Protein AF-A0A2L2Z8W9-F1 (afdb_monomer_lite)

InterPro domains:
  IPR015421 Pyridoxal phosphate-dependent transferase, major domain [G3DSA:3.40.640.10] (1-67)

Structure (mmCIF, N/CA/C/O backbone):
data_AF-A0A2L2Z8W9-F1
#
_entry.id   AF-A0A2L2Z8W9-F1
#
loop_
_atom_site.group_PDB
_atom_site.id
_atom_site.type_symbol
_atom_site.label_atom_id
_atom_site.label_alt_id
_atom_site.label_comp_id
_atom_site.label_asym_id
_atom_site.label_entity_id
_atom_site.label_seq_id
_atom_site.pdbx_PDB_ins_code
_atom_site.Cartn_x
_atom_site.Cartn_y
_atom_site.Cartn_z
_atom_site.occupancy
_atom_site.B_iso_or_equiv
_atom_site.auth_seq_id
_atom_site.auth_comp_id
_atom_site.auth_asym_id
_atom_site.auth_atom_id
_atom_site.pdbx_PDB_model_num
ATOM 1 N N . ALA A 1 1 ? 20.097 -2.451 -16.934 1.00 61.50 1 ALA A N 1
ATOM 2 C CA . ALA A 1 1 ? 18.800 -3.120 -17.173 1.00 61.50 1 ALA A CA 1
ATOM 3 C C . ALA A 1 1 ? 17.852 -3.097 -15.958 1.00 61.50 1 ALA A C 1
ATOM 5 O O . ALA A 1 1 ? 16.822 -3.750 -15.994 1.00 61.50 1 ALA A O 1
ATOM 6 N N . ASP A 1 2 ? 18.146 -2.332 -14.900 1.00 83.38 2 ASP A N 1
ATOM 7 C CA . ASP A 1 2 ? 17.395 -2.396 -13.635 1.00 83.38 2 ASP A CA 1
ATOM 8 C C . ASP A 1 2 ? 16.318 -1.292 -13.492 1.00 83.38 2 ASP A C 1
ATOM 10 O O . ASP A 1 2 ? 15.228 -1.535 -12.986 1.00 83.38 2 ASP A O 1
ATOM 14 N N . PHE A 1 3 ? 16.566 -0.089 -14.026 1.00 88.12 3 PHE A N 1
ATOM 15 C CA . PHE A 1 3 ? 15.632 1.044 -13.935 1.00 88.12 3 PHE A CA 1
ATOM 16 C C . PHE A 1 3 ? 14.279 0.777 -14.617 1.00 88.12 3 PHE A C 1
ATOM 18 O O . PHE A 1 3 ? 13.239 0.911 -13.982 1.00 88.12 3 PHE A O 1
ATOM 25 N N . ALA A 1 4 ? 14.288 0.337 -15.882 1.00 89.38 4 ALA A N 1
ATOM 26 C CA . ALA A 1 4 ? 13.062 0.066 -16.638 1.00 89.38 4 ALA A CA 1
ATOM 27 C C . ALA A 1 4 ? 12.195 -1.011 -15.964 1.00 89.38 4 ALA A C 1
ATOM 29 O O . ALA A 1 4 ? 10.986 -0.847 -15.825 1.00 89.38 4 ALA A O 1
ATOM 30 N N . THR A 1 5 ? 12.826 -2.077 -15.466 1.00 85.81 5 THR A N 1
ATOM 31 C CA . THR A 1 5 ? 12.141 -3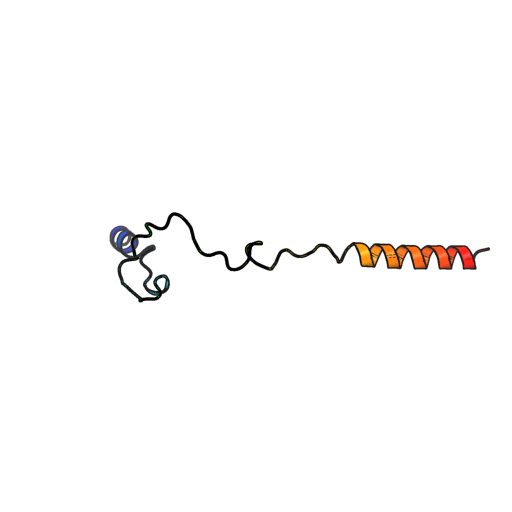.155 -14.746 1.00 85.81 5 THR A CA 1
ATOM 32 C C . THR A 1 5 ? 11.518 -2.649 -13.449 1.00 85.81 5 THR A C 1
ATOM 34 O O . THR A 1 5 ? 10.353 -2.942 -13.179 1.00 85.81 5 THR A O 1
ATOM 37 N N . ARG A 1 6 ? 12.247 -1.843 -12.667 1.00 87.56 6 ARG A N 1
ATOM 38 C CA . ARG A 1 6 ? 11.716 -1.254 -11.431 1.00 87.56 6 ARG A CA 1
ATOM 39 C C . ARG A 1 6 ? 10.553 -0.300 -11.694 1.00 87.56 6 ARG A C 1
ATOM 41 O O . ARG A 1 6 ? 9.566 -0.374 -10.972 1.00 87.56 6 ARG A O 1
ATOM 48 N N . CYS A 1 7 ? 10.618 0.533 -12.731 1.00 84.25 7 CYS A N 1
ATOM 49 C CA . CYS A 1 7 ? 9.521 1.441 -13.085 1.00 84.25 7 CYS A CA 1
ATOM 50 C C . CYS A 1 7 ? 8.219 0.707 -13.425 1.00 84.25 7 CYS A C 1
ATOM 52 O O . CYS A 1 7 ? 7.145 1.218 -13.126 1.00 84.25 7 CYS A O 1
ATOM 54 N N . ILE A 1 8 ? 8.316 -0.480 -14.031 1.00 85.25 8 ILE A N 1
ATOM 55 C CA . ILE A 1 8 ? 7.142 -1.274 -14.406 1.00 85.25 8 ILE A CA 1
ATOM 56 C C . ILE A 1 8 ? 6.565 -2.036 -13.204 1.00 85.25 8 ILE A C 1
ATOM 58 O O . ILE A 1 8 ? 5.353 -2.152 -13.098 1.00 85.25 8 ILE A O 1
ATOM 62 N N . HIS A 1 9 ? 7.396 -2.552 -12.291 1.00 81.88 9 HIS A N 1
ATOM 63 C CA . HIS A 1 9 ? 6.926 -3.498 -11.265 1.00 81.88 9 HIS A CA 1
ATOM 64 C C . HIS A 1 9 ? 6.748 -2.884 -9.871 1.00 81.88 9 HIS A C 1
ATOM 66 O O . HIS A 1 9 ? 5.937 -3.364 -9.076 1.00 81.88 9 HIS A O 1
ATOM 72 N N . VAL A 1 10 ? 7.488 -1.826 -9.530 1.00 86.88 10 VAL A N 1
ATOM 73 C CA . VAL A 1 10 ? 7.413 -1.241 -8.187 1.00 86.88 10 VAL A CA 1
ATOM 74 C C . VAL A 1 10 ? 6.035 -0.616 -7.974 1.00 86.88 10 VAL A C 1
ATOM 76 O O . VAL A 1 10 ? 5.621 0.297 -8.678 1.00 86.88 10 VAL A O 1
ATOM 79 N N . GLY A 1 11 ? 5.317 -1.115 -6.968 1.00 80.81 11 GLY A N 1
ATOM 80 C CA . GLY A 1 11 ? 3.976 -0.637 -6.619 1.00 80.81 11 GLY A CA 1
ATOM 81 C C . GLY A 1 11 ? 2.845 -1.368 -7.348 1.00 80.81 11 GLY A C 1
ATOM 82 O O . GLY A 1 11 ? 1.722 -1.347 -6.850 1.00 80.81 11 GLY A O 1
ATOM 83 N N . GLN A 1 12 ? 3.155 -2.088 -8.428 1.00 80.31 12 GLN A N 1
ATOM 84 C CA . GLN A 1 12 ? 2.232 -2.853 -9.278 1.00 80.31 12 GLN A CA 1
ATOM 85 C C . GLN A 1 12 ? 2.142 -4.316 -8.813 1.00 80.31 12 GLN A C 1
ATOM 87 O O . GLN A 1 12 ? 2.298 -5.260 -9.577 1.00 80.31 12 GLN A O 1
ATOM 92 N N . TYR A 1 13 ? 1.966 -4.496 -7.509 1.00 82.62 13 TYR A N 1
ATOM 93 C CA . TYR A 1 13 ? 1.963 -5.797 -6.854 1.00 82.62 13 TYR A CA 1
ATOM 94 C C . TYR A 1 13 ? 0.554 -6.409 -6.900 1.00 82.62 13 TYR A C 1
ATOM 96 O O . TYR A 1 13 ? -0.341 -5.858 -6.243 1.00 82.62 13 TYR A O 1
ATOM 104 N N . PRO A 1 14 ? 0.323 -7.522 -7.623 1.00 79.50 14 PRO A N 1
ATOM 105 C CA . PRO A 1 14 ? -1.015 -8.091 -7.793 1.00 79.50 14 PRO A CA 1
ATOM 106 C C . PRO A 1 14 ? -1.697 -8.443 -6.467 1.00 79.50 14 PRO A C 1
ATOM 108 O O . PRO A 1 14 ? -2.908 -8.304 -6.332 1.00 79.50 14 PRO A O 1
ATOM 111 N N . GLU A 1 15 ? -0.935 -8.831 -5.444 1.00 83.19 15 GLU A N 1
ATOM 112 C CA . GLU A 1 15 ? -1.427 -9.145 -4.099 1.00 83.19 15 GLU A CA 1
ATOM 113 C C . GLU A 1 15 ? -2.066 -7.957 -3.362 1.00 83.19 15 GLU A C 1
ATOM 115 O O . GLU A 1 15 ? -2.825 -8.160 -2.412 1.00 83.19 15 GLU A O 1
ATOM 120 N N . LYS A 1 16 ? -1.794 -6.717 -3.790 1.00 79.88 16 LYS A N 1
ATOM 121 C CA . LYS A 1 16 ? -2.426 -5.517 -3.219 1.00 79.88 16 LYS A CA 1
ATOM 122 C C . LYS A 1 16 ? -3.838 -5.293 -3.758 1.00 79.88 16 LYS A C 1
ATOM 124 O O . LYS A 1 16 ? -4.624 -4.598 -3.115 1.00 79.88 16 LYS A O 1
ATOM 129 N N . CYS A 1 17 ? -4.172 -5.882 -4.907 1.00 74.81 17 CYS A N 1
ATOM 130 C CA . CYS A 1 17 ? -5.524 -5.890 -5.449 1.00 74.81 17 CYS A CA 1
ATOM 131 C C . CYS A 1 17 ? -6.222 -7.205 -5.073 1.00 74.81 17 CYS A C 1
ATOM 133 O O . CYS A 1 17 ? -5.708 -8.290 -5.329 1.00 74.81 17 CYS A O 1
ATOM 135 N N . LYS A 1 18 ? -7.436 -7.140 -4.511 1.00 78.44 18 LYS A N 1
ATOM 136 C CA . LYS A 1 18 ? -8.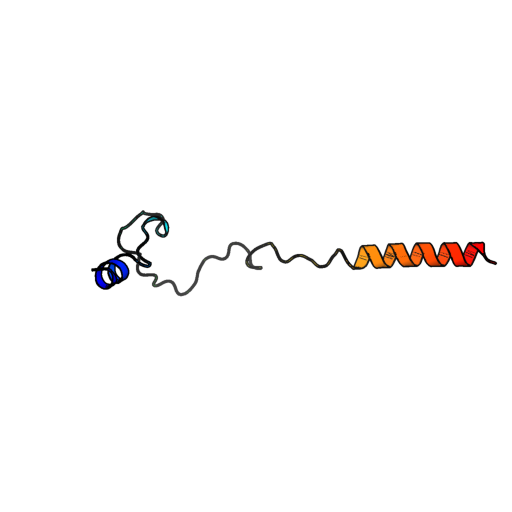207 -8.352 -4.160 1.00 78.44 18 LYS A CA 1
ATOM 137 C C . LYS A 1 18 ? -8.494 -9.243 -5.374 1.00 78.44 18 LYS A C 1
ATOM 139 O O . LYS A 1 18 ? -8.584 -10.455 -5.222 1.00 78.44 18 LYS A O 1
ATOM 144 N N . SER A 1 19 ? -8.599 -8.639 -6.555 1.00 84.81 19 SER A N 1
ATOM 145 C CA . SER A 1 19 ? -8.836 -9.319 -7.832 1.00 84.81 19 SER A CA 1
ATOM 146 C C . SER A 1 19 ? -7.561 -9.871 -8.480 1.00 84.81 19 SER A C 1
ATOM 148 O O . SER A 1 19 ? -7.655 -10.604 -9.456 1.00 84.81 19 SER A O 1
ATOM 150 N N . ARG A 1 20 ? -6.374 -9.570 -7.924 1.00 81.25 20 ARG A N 1
ATOM 151 C CA . ARG A 1 20 ? -5.055 -9.964 -8.456 1.00 81.25 20 ARG A CA 1
ATOM 152 C C . ARG A 1 20 ? -4.741 -9.429 -9.858 1.00 81.25 20 ARG A C 1
ATOM 154 O O . ARG A 1 20 ? -3.971 -10.043 -10.594 1.00 81.25 20 ARG A O 1
ATOM 161 N N . ASP A 1 21 ? -5.305 -8.279 -10.208 1.00 83.19 21 ASP A N 1
ATOM 162 C CA . ASP A 1 21 ? -5.019 -7.611 -11.476 1.00 83.19 21 ASP A CA 1
ATOM 163 C C . ASP A 1 21 ? -3.557 -7.139 -11.532 1.00 83.19 21 ASP A C 1
ATOM 165 O O . ASP A 1 21 ? -3.001 -6.671 -10.537 1.00 83.19 21 ASP A O 1
ATOM 169 N N . VAL A 1 22 ? -2.941 -7.242 -12.715 1.00 80.50 22 VAL A N 1
ATOM 170 C CA . VAL A 1 22 ? -1.554 -6.794 -12.964 1.00 80.50 22 VAL A CA 1
ATOM 171 C C . VAL A 1 22 ? -1.433 -5.267 -12.907 1.00 80.50 22 VAL A C 1
ATOM 173 O O . VAL A 1 22 ? -0.371 -4.739 -12.598 1.00 80.50 22 VAL A O 1
ATOM 176 N N . ILE A 1 23 ? -2.531 -4.558 -13.172 1.00 79.12 23 ILE A N 1
ATOM 177 C CA . ILE A 1 23 ? -2.621 -3.100 -13.117 1.00 79.12 23 ILE A CA 1
ATOM 178 C C . ILE A 1 23 ? -3.546 -2.743 -11.943 1.00 79.12 23 ILE A C 1
ATOM 180 O O . ILE A 1 23 ? -4.661 -3.265 -11.877 1.00 79.12 23 ILE A O 1
ATOM 184 N N . PRO A 1 24 ? -3.133 -1.875 -11.003 1.00 82.62 24 PRO A N 1
ATOM 185 C CA . PRO A 1 24 ? -3.937 -1.492 -9.866 1.00 82.62 24 PRO A CA 1
ATOM 186 C C . PRO A 1 24 ? -5.131 -0.648 -10.324 1.00 82.62 24 PRO A C 1
ATOM 188 O O . PRO A 1 24 ? -5.019 0.153 -11.257 1.00 82.62 24 PRO A O 1
ATOM 191 N N . PRO A 1 25 ? -6.275 -0.780 -9.641 1.00 84.06 25 PRO A N 1
ATOM 192 C CA . PRO A 1 25 ? -7.471 -0.031 -9.980 1.00 84.06 25 PRO A CA 1
ATOM 193 C C . PRO A 1 25 ? -7.294 1.468 -9.714 1.00 84.06 25 PRO A C 1
ATOM 195 O O . PRO A 1 25 ? -6.627 1.886 -8.763 1.00 84.06 25 PRO A O 1
ATOM 198 N N . ILE A 1 26 ? -7.967 2.286 -10.524 1.00 87.38 26 ILE A N 1
ATOM 199 C CA . ILE A 1 26 ? -8.038 3.734 -10.315 1.00 87.38 26 ILE A CA 1
ATOM 200 C C . ILE A 1 26 ? -8.995 4.005 -9.147 1.00 87.38 26 ILE A C 1
ATOM 202 O O . ILE A 1 26 ? -10.201 3.782 -9.248 1.00 87.38 26 ILE A O 1
ATOM 206 N N . SER A 1 27 ? -8.463 4.491 -8.024 1.00 85.31 27 SER A N 1
ATOM 207 C CA . SER A 1 27 ? -9.273 4.855 -6.857 1.00 85.31 27 SER A CA 1
ATOM 208 C C . SER A 1 27 ? -9.828 6.272 -6.997 1.00 85.31 27 SER A C 1
ATOM 210 O O . SER A 1 27 ? -9.165 7.238 -6.632 1.00 85.31 27 SER A O 1
ATOM 212 N N . VAL A 1 28 ? -11.070 6.391 -7.466 1.00 93.12 28 VAL A N 1
ATOM 213 C CA . VAL A 1 28 ? -11.825 7.664 -7.501 1.00 93.12 28 VAL A CA 1
ATOM 214 C C . VAL A 1 28 ? -12.560 7.978 -6.191 1.00 93.12 28 VAL A C 1
ATOM 216 O O . VAL A 1 28 ? -13.236 8.997 -6.078 1.00 93.12 28 VAL A O 1
ATOM 219 N N . SER A 1 29 ? -12.462 7.096 -5.196 1.00 90.06 29 SER A N 1
ATOM 220 C CA . SER A 1 29 ? -13.144 7.244 -3.912 1.00 90.06 29 SER A CA 1
ATOM 221 C C . SER A 1 29 ? -12.648 8.473 -3.149 1.00 90.06 29 SER A C 1
ATOM 223 O O . SER A 1 29 ? -11.454 8.620 -2.904 1.00 90.06 29 SER A O 1
ATOM 225 N N . THR A 1 30 ? -13.575 9.317 -2.699 1.00 91.00 30 THR A N 1
ATOM 226 C CA . THR A 1 30 ? -13.285 10.480 -1.840 1.00 91.00 30 THR A CA 1
ATOM 227 C C . THR A 1 30 ? -13.239 10.125 -0.349 1.00 91.00 30 THR A C 1
ATOM 229 O O . THR A 1 30 ? -12.844 10.945 0.475 1.00 91.00 30 THR A O 1
ATOM 232 N N . THR A 1 31 ? -13.630 8.897 0.012 1.00 87.69 31 THR A N 1
ATOM 233 C CA . THR A 1 31 ? -13.620 8.366 1.382 1.00 87.69 31 THR A CA 1
ATOM 234 C C . THR A 1 31 ? -13.402 6.847 1.395 1.00 87.69 31 THR A C 1
ATOM 236 O O . THR A 1 31 ? -13.649 6.168 0.396 1.00 87.69 31 THR A O 1
ATOM 239 N N . PHE A 1 32 ? -12.958 6.301 2.532 1.00 87.12 32 PHE A N 1
ATOM 240 C CA . PHE A 1 32 ? -12.730 4.867 2.745 1.00 87.12 32 PHE A CA 1
ATOM 241 C C . PHE A 1 32 ? -13.414 4.383 4.027 1.00 87.12 32 PHE A C 1
ATOM 243 O O . PHE A 1 32 ? -13.449 5.087 5.036 1.00 87.12 32 PHE A O 1
ATOM 250 N N . LYS A 1 33 ? -13.927 3.145 4.011 1.00 87.06 33 LYS A N 1
ATOM 251 C CA . LYS A 1 33 ? -14.596 2.539 5.170 1.00 87.06 33 LYS A CA 1
ATOM 252 C C . LYS A 1 33 ? -13.624 2.401 6.347 1.00 87.06 33 LYS A C 1
ATOM 254 O O . LYS A 1 33 ? -12.640 1.669 6.261 1.00 87.06 33 LYS A O 1
ATOM 259 N N . GLN A 1 34 ? -13.947 3.044 7.464 1.00 85.62 34 GLN A N 1
ATOM 260 C CA . GLN A 1 34 ? -13.262 2.838 8.737 1.00 85.62 34 GLN A CA 1
ATOM 261 C C . GLN A 1 34 ? -13.826 1.593 9.434 1.00 85.62 34 GLN A C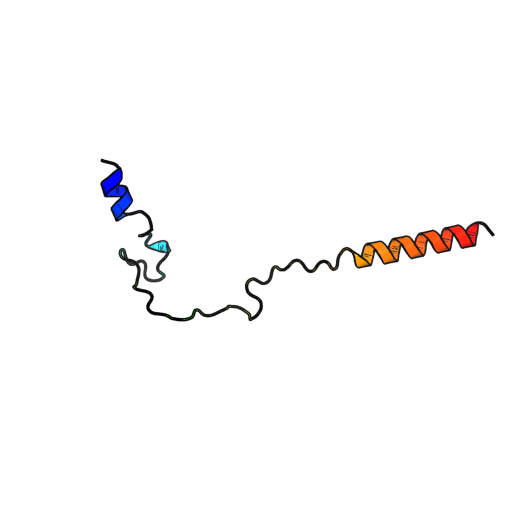 1
ATOM 263 O O . GLN A 1 34 ? -15.027 1.334 9.395 1.00 85.62 34 GLN A O 1
ATOM 268 N N . PHE A 1 35 ? -12.956 0.795 10.055 1.00 81.75 35 PHE A N 1
ATOM 269 C CA . PHE A 1 35 ? -13.370 -0.410 10.786 1.00 81.75 35 PHE A CA 1
ATOM 270 C C . PHE A 1 35 ? -14.083 -0.076 12.111 1.00 81.75 35 PHE A C 1
ATOM 272 O O . PHE A 1 35 ? -14.944 -0.824 12.557 1.00 81.75 35 PHE A O 1
ATOM 279 N N . SER A 1 36 ? -13.735 1.060 12.717 1.00 81.38 36 SER A N 1
ATOM 280 C CA . SER A 1 36 ? -14.320 1.624 13.936 1.00 81.38 36 SER A CA 1
ATOM 281 C C . SER A 1 36 ? -14.085 3.144 13.922 1.00 81.38 36 SER A C 1
ATOM 283 O O . SER A 1 36 ? -13.092 3.564 13.317 1.00 81.38 36 SER A O 1
ATOM 285 N N . PRO A 1 37 ? -14.935 3.964 14.572 1.00 77.25 37 PRO A N 1
ATOM 286 C CA . PRO A 1 37 ? -14.732 5.414 14.683 1.00 77.25 37 PRO A CA 1
ATOM 287 C C . PRO A 1 37 ? -13.365 5.806 15.264 1.00 77.25 37 PRO A C 1
ATOM 289 O O . PRO A 1 37 ? -12.800 6.832 14.899 1.00 77.25 37 PRO A O 1
ATOM 292 N N . ILE A 1 38 ? -12.808 4.966 16.142 1.00 75.44 38 ILE A N 1
ATOM 293 C CA . ILE A 1 38 ? -11.438 5.094 16.642 1.00 75.44 38 ILE A CA 1
ATOM 294 C C . ILE A 1 38 ? -10.582 4.127 15.817 1.00 75.44 38 ILE A C 1
ATOM 296 O O . ILE A 1 38 ? -10.589 2.913 16.029 1.00 75.44 38 ILE A O 1
ATOM 300 N N . GLY A 1 39 ? -9.916 4.660 14.793 1.00 60.78 39 GLY A N 1
ATOM 301 C CA . GLY A 1 39 ? -9.121 3.883 13.845 1.00 60.78 39 GLY A CA 1
ATOM 302 C C . GLY A 1 39 ? -8.005 3.090 14.533 1.00 60.78 39 GLY A C 1
ATOM 303 O O . GLY A 1 39 ? -7.196 3.664 15.248 1.00 60.78 39 GLY A O 1
ATOM 304 N N . ARG A 1 40 ? -7.958 1.777 14.261 1.00 56.62 40 ARG A N 1
ATOM 305 C CA . ARG A 1 40 ? -7.072 0.767 14.880 1.00 56.62 40 ARG A CA 1
ATOM 306 C C . ARG A 1 40 ? -7.246 0.682 16.408 1.00 56.62 40 ARG A C 1
ATOM 308 O O . ARG A 1 40 ? -6.754 1.500 17.174 1.00 56.62 40 ARG A O 1
ATOM 315 N N . ALA A 1 41 ? -7.943 -0.364 16.850 1.00 52.81 41 ALA A N 1
ATOM 316 C CA . ALA A 1 41 ? -8.210 -0.682 18.253 1.00 52.81 41 ALA A CA 1
ATOM 317 C C . ALA A 1 41 ? -6.957 -1.185 19.003 1.00 52.81 41 ALA A C 1
ATOM 319 O O . ALA A 1 41 ? -6.912 -2.314 19.482 1.00 52.81 41 ALA A O 1
ATOM 320 N N . ASN A 1 42 ? -5.917 -0.359 19.081 1.00 54.50 42 ASN A N 1
ATOM 321 C CA . ASN A 1 42 ? -4.744 -0.596 19.919 1.00 54.50 42 ASN A CA 1
ATOM 322 C C . ASN A 1 42 ? -4.172 0.705 20.500 1.00 54.50 42 ASN A C 1
ATOM 324 O O . ASN A 1 42 ? -2.968 0.806 20.734 1.00 54.50 42 ASN A O 1
ATOM 328 N N . ILE A 1 43 ? -5.032 1.687 20.790 1.00 53.97 43 ILE A N 1
ATOM 329 C CA . ILE A 1 43 ? -4.676 2.729 21.755 1.00 53.97 43 ILE A CA 1
ATOM 330 C C . ILE A 1 43 ? -4.543 2.019 23.102 1.00 53.97 43 ILE A C 1
ATOM 332 O O . ILE A 1 43 ? -5.533 1.645 23.725 1.00 53.97 43 ILE A O 1
ATOM 336 N N . ARG A 1 44 ? -3.292 1.764 23.493 1.00 53.34 44 ARG A N 1
ATOM 337 C CA . ARG A 1 44 ? -2.894 1.305 24.820 1.00 53.34 44 ARG A CA 1
ATOM 338 C C . ARG A 1 44 ? -3.447 2.316 25.818 1.00 53.34 44 ARG A C 1
ATOM 340 O O . ARG A 1 44 ? -2.893 3.397 25.981 1.00 53.34 44 ARG A O 1
ATOM 347 N N . THR A 1 45 ? -4.579 1.997 26.429 1.00 51.72 45 THR A N 1
ATOM 348 C CA . THR A 1 45 ? -5.118 2.770 27.538 1.00 51.72 45 THR A CA 1
ATOM 349 C C . THR A 1 45 ? -4.083 2.693 28.658 1.00 51.72 45 THR A C 1
ATOM 351 O O . THR A 1 45 ? -3.777 1.606 29.144 1.00 51.72 45 THR A O 1
ATOM 354 N N . GLU A 1 46 ? -3.514 3.834 29.039 1.00 54.09 46 GLU A N 1
ATOM 355 C CA . GLU A 1 46 ? -2.654 4.049 30.213 1.00 54.09 46 GLU A CA 1
ATOM 356 C C . GLU A 1 46 ? -3.433 3.785 31.526 1.00 54.09 46 GLU A C 1
ATOM 358 O O . GLU A 1 46 ? -3.530 4.629 32.410 1.00 54.09 46 GLU A O 1
ATOM 363 N N . VAL A 1 47 ? -4.047 2.608 31.670 1.00 53.72 47 VAL A N 1
ATOM 364 C CA . VAL A 1 47 ? -4.784 2.195 32.880 1.00 53.72 47 VAL A CA 1
ATOM 365 C C . VAL A 1 47 ? -3.855 1.482 33.875 1.00 53.72 47 VAL A C 1
ATOM 367 O O . VAL A 1 47 ? -4.247 1.174 34.994 1.00 53.72 47 VAL A O 1
ATOM 370 N N . THR A 1 48 ? -2.580 1.277 33.531 1.00 49.25 48 THR A N 1
ATOM 371 C CA . THR A 1 48 ? -1.601 0.631 34.424 1.00 49.25 48 TH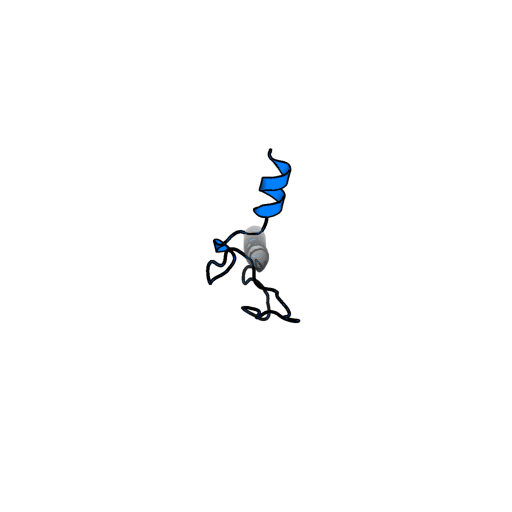R A CA 1
ATOM 372 C C . THR A 1 48 ? -0.971 1.595 35.443 1.00 49.25 48 THR A C 1
ATOM 374 O O . THR A 1 48 ? -0.394 1.148 36.430 1.00 49.25 48 THR A O 1
ATOM 377 N N . VAL A 1 49 ? -1.101 2.918 35.282 1.00 55.41 49 VAL A N 1
ATOM 378 C CA . VAL A 1 49 ? -0.452 3.873 36.207 1.00 55.41 49 VAL A CA 1
ATOM 379 C C . VAL A 1 49 ? -1.251 4.073 37.503 1.00 55.41 49 VAL A C 1
ATOM 381 O O . VAL A 1 49 ? -0.671 4.292 38.565 1.00 55.41 49 VAL A O 1
ATOM 384 N N . LEU A 1 50 ? -2.583 3.936 37.460 1.00 53.72 50 LEU A N 1
ATOM 385 C CA . LEU A 1 50 ? -3.438 4.171 38.631 1.00 53.72 50 LEU A CA 1
ATOM 386 C C . LEU A 1 50 ? -3.434 3.002 39.631 1.00 53.72 50 LEU A C 1
ATOM 388 O O . LEU A 1 50 ? -3.547 3.244 40.833 1.00 53.72 50 LEU A O 1
ATOM 392 N N . SER A 1 51 ? -3.222 1.759 39.181 1.00 55.88 51 SER A N 1
ATOM 393 C CA . SER A 1 51 ? -3.125 0.596 40.081 1.00 55.88 51 SER A CA 1
ATOM 394 C C . SER A 1 51 ? -1.879 0.643 40.973 1.00 55.88 51 SER A C 1
ATOM 396 O O . SER A 1 51 ? -1.923 0.218 42.126 1.00 55.88 51 SER A O 1
ATOM 398 N N . ASN A 1 52 ? -0.780 1.221 40.480 1.00 56.38 52 ASN A N 1
ATOM 399 C CA . ASN A 1 52 ? 0.485 1.298 41.220 1.00 56.38 52 ASN A CA 1
ATOM 400 C C . ASN A 1 52 ? 0.490 2.432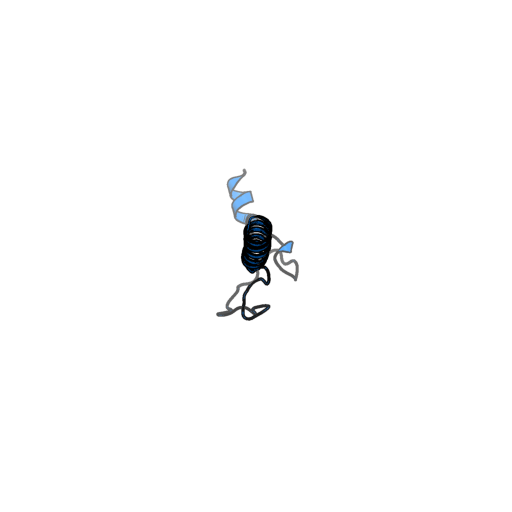 42.266 1.00 56.38 52 ASN A C 1
ATOM 402 O O . ASN A 1 52 ? 1.178 2.343 43.284 1.00 56.38 52 ASN A O 1
ATOM 406 N N . ILE A 1 53 ? -0.320 3.477 42.064 1.00 59.47 53 ILE A N 1
ATOM 407 C CA . ILE A 1 53 ? -0.480 4.579 43.030 1.00 59.47 53 ILE A CA 1
ATOM 408 C C . ILE A 1 53 ? -1.362 4.155 44.211 1.00 59.47 53 ILE A C 1
ATOM 410 O O . ILE A 1 53 ? -1.138 4.589 45.339 1.00 59.47 53 ILE A O 1
ATOM 414 N N . GLN A 1 54 ? -2.363 3.301 43.985 1.00 59.47 54 GLN A N 1
ATOM 415 C CA . GLN A 1 54 ? -3.209 2.826 45.083 1.00 59.47 54 GLN A CA 1
ATOM 416 C C . GLN A 1 54 ? -2.458 1.854 45.998 1.00 59.47 54 GLN A C 1
ATOM 418 O O . GLN A 1 54 ? -2.555 1.968 47.216 1.00 59.47 54 GLN A O 1
ATOM 423 N N . ASN A 1 55 ? -1.634 0.974 45.423 1.00 56.47 55 ASN A N 1
ATOM 424 C CA . ASN A 1 55 ? -0.882 -0.008 46.204 1.00 56.47 55 ASN A CA 1
ATOM 425 C C . ASN A 1 55 ? 0.206 0.629 47.088 1.00 56.47 55 ASN A C 1
ATOM 427 O O . ASN A 1 55 ? 0.450 0.172 48.201 1.00 56.47 55 ASN A O 1
ATOM 431 N N . THR A 1 56 ? 0.828 1.721 46.632 1.00 56.78 56 THR A N 1
ATOM 432 C CA . THR A 1 56 ? 1.852 2.434 47.415 1.00 56.78 56 THR A CA 1
ATOM 433 C C . THR A 1 56 ? 1.252 3.200 48.592 1.00 56.78 56 THR A C 1
ATOM 435 O O . THR A 1 56 ? 1.792 3.119 49.692 1.00 56.78 56 THR A O 1
ATOM 438 N N . LYS A 1 57 ? 0.095 3.856 48.418 1.00 58.72 57 LYS A N 1
ATOM 439 C CA . LYS A 1 57 ? -0.591 4.575 49.510 1.00 58.72 57 LYS A CA 1
ATOM 440 C C . LYS A 1 57 ? -1.036 3.650 50.649 1.00 58.72 57 LYS A C 1
ATOM 442 O O . LYS A 1 57 ? -0.899 4.022 51.811 1.00 58.72 57 LYS A O 1
ATOM 447 N N . SER A 1 58 ? -1.517 2.444 50.339 1.00 57.28 58 SER A N 1
ATOM 448 C CA . SER A 1 58 ? -1.941 1.470 51.357 1.00 57.28 58 SER A CA 1
ATOM 449 C C . SER A 1 58 ? -0.780 0.937 52.206 1.00 57.28 58 SER A C 1
ATOM 451 O O . SER A 1 58 ? -0.964 0.702 53.398 1.00 57.28 58 SER A O 1
ATOM 453 N N . GLN A 1 59 ? 0.419 0.790 51.632 1.00 57.16 59 GLN A N 1
ATOM 454 C CA . GLN A 1 59 ? 1.604 0.332 52.370 1.00 57.16 59 GLN A CA 1
ATOM 455 C C . GLN A 1 59 ? 2.159 1.419 53.301 1.00 57.16 59 GLN A C 1
ATOM 457 O O . GLN A 1 59 ? 2.484 1.128 54.451 1.00 57.16 59 GLN A O 1
ATOM 462 N N . THR A 1 60 ? 2.183 2.686 52.866 1.00 58.19 60 THR A N 1
ATOM 463 C CA . THR A 1 60 ? 2.714 3.782 53.699 1.00 58.19 60 THR A CA 1
ATOM 464 C C . THR A 1 60 ? 1.821 4.085 54.906 1.00 58.19 60 THR A C 1
ATOM 466 O O . THR A 1 60 ? 2.326 4.417 55.975 1.00 58.19 60 THR A O 1
ATOM 469 N N . THR A 1 61 ? 0.494 3.951 54.783 1.00 58.91 61 THR A N 1
ATOM 470 C CA . THR A 1 61 ? -0.420 4.149 55.925 1.00 58.91 61 THR A CA 1
ATOM 471 C C . THR A 1 61 ? -0.318 3.016 56.951 1.00 58.91 61 THR A C 1
ATOM 473 O O . THR A 1 61 ? -0.385 3.284 58.150 1.00 58.91 61 THR A O 1
ATOM 476 N N . ALA A 1 62 ? -0.100 1.773 56.507 1.00 58.94 62 ALA A N 1
ATOM 477 C CA . ALA A 1 62 ? 0.091 0.634 57.406 1.00 58.94 62 ALA A CA 1
ATOM 478 C C . ALA A 1 62 ? 1.403 0.735 58.209 1.00 58.94 62 ALA A C 1
ATOM 480 O O . ALA A 1 62 ? 1.409 0.453 59.405 1.00 58.94 62 ALA A O 1
ATOM 481 N N . GLU A 1 63 ? 2.496 1.201 57.593 1.00 59.62 63 GLU A N 1
ATOM 482 C CA . GLU A 1 63 ? 3.768 1.419 58.301 1.00 59.62 63 GLU A CA 1
ATOM 483 C C . GLU A 1 63 ? 3.711 2.575 59.310 1.00 59.62 63 GLU A C 1
ATOM 485 O O . GLU A 1 63 ? 4.317 2.484 60.376 1.00 59.62 63 GLU A O 1
ATOM 490 N N . ILE A 1 64 ? 2.976 3.654 59.014 1.00 61.19 64 ILE A N 1
ATOM 491 C CA . ILE A 1 64 ? 2.791 4.769 59.959 1.00 61.19 64 ILE A CA 1
ATOM 492 C C . ILE A 1 64 ? 1.926 4.331 61.151 1.00 61.19 64 ILE A C 1
ATOM 494 O O . ILE A 1 64 ? 2.242 4.679 62.286 1.00 61.19 64 ILE A O 1
ATOM 498 N N . ALA A 1 65 ? 0.884 3.525 60.921 1.00 59.53 65 ALA A N 1
ATOM 499 C CA . ALA A 1 65 ? 0.029 2.996 61.986 1.00 59.53 65 ALA A CA 1
ATOM 500 C C . ALA A 1 65 ? 0.743 1.990 62.911 1.00 59.53 65 ALA A C 1
ATOM 502 O O . ALA A 1 65 ? 0.342 1.841 64.058 1.00 59.53 65 ALA A O 1
ATOM 503 N N . ALA A 1 66 ? 1.795 1.313 62.437 1.00 58.81 66 ALA A N 1
ATOM 504 C CA . ALA A 1 66 ? 2.569 0.344 63.222 1.00 58.81 66 ALA A CA 1
ATOM 505 C C . ALA A 1 66 ? 3.728 0.965 64.033 1.00 58.81 66 ALA A C 1
ATOM 507 O O . ALA A 1 66 ? 4.401 0.251 64.776 1.00 58.81 66 ALA A O 1
ATOM 508 N N . ARG A 1 67 ? 4.005 2.268 63.866 1.00 59.72 67 ARG A N 1
ATOM 509 C CA . ARG A 1 67 ? 5.104 2.994 64.540 1.00 59.72 67 ARG A CA 1
ATOM 510 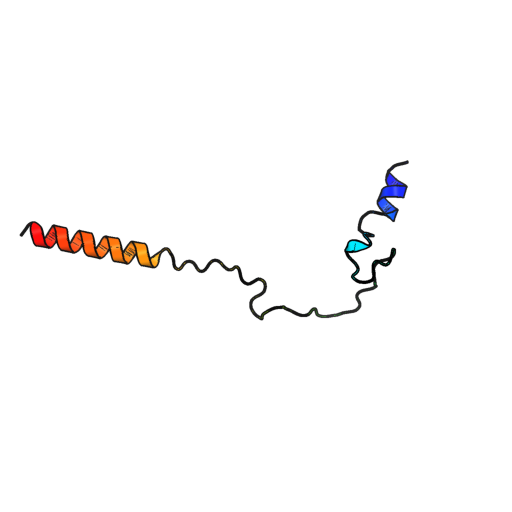C C . ARG A 1 67 ? 4.625 4.022 65.579 1.00 59.72 67 ARG A C 1
ATOM 512 O O . ARG A 1 67 ? 5.472 4.725 66.131 1.00 59.72 67 ARG A O 1
ATOM 519 N N . GLY A 1 68 ? 3.316 4.123 65.818 1.00 50.47 68 GLY A N 1
ATOM 520 C CA . GLY A 1 68 ? 2.707 4.866 66.932 1.00 50.47 68 GLY A CA 1
ATOM 521 C C . GLY A 1 68 ? 2.209 3.917 68.009 1.00 50.47 68 GLY A C 1
ATOM 522 O O . GLY A 1 68 ? 2.212 4.340 69.183 1.00 50.47 68 GLY A O 1
#

Foldseek 3Di:
DVVVVCVQQPVQQLVVDPVSDSHDDDDPDPDDDAPDPPHDPPPPPPPVVVVVVVVVVVVVVVVVVVVD

Radius of gyration: 28.27 Å; chains: 1; bounding box: 34×20×84 Å

Secondary structure (DSSP, 8-state):
--HHHHHHHTT--GGGSTT--SS------S----SSSSSSS------HHHHHHHHHHHHHHHHHHT--

Organism: Parasteatoda tepidariorum (NCBI:txid114398)

Sequence (68 aa):
ADFATRCIHVGQYPEKCKSRDVIPPISVSTTFKQFSPIGRANIRTEVTVLSNIQNTKSQTTAEIAARG

pLDDT: mean 71.36, std 14.02, range [49.25, 93.12]